Protein AF-A0A645ER84-F1 (afdb_monomer_lite)

Organism: NCBI:txid1076179

Structure (mmCIF, N/CA/C/O backbone):
data_AF-A0A645ER84-F1
#
_entry.id   AF-A0A645ER84-F1
#
loop_
_atom_site.group_PDB
_atom_site.id
_atom_site.type_symbol
_atom_site.label_atom_id
_atom_site.label_alt_id
_atom_site.label_comp_id
_atom_site.label_asym_id
_atom_site.label_entity_id
_atom_site.label_seq_id
_atom_site.pdbx_PDB_ins_code
_atom_site.Cartn_x
_atom_site.Cartn_y
_atom_site.Cartn_z
_atom_site.occupancy
_atom_site.B_iso_or_equiv
_atom_site.auth_seq_id
_atom_site.auth_comp_id
_atom_site.auth_asym_id
_atom_site.auth_atom_id
_atom_site.pdbx_PDB_model_num
ATOM 1 N N . MET A 1 1 ? -4.309 -0.697 22.988 1.00 55.09 1 MET A N 1
ATOM 2 C CA . MET A 1 1 ? -3.526 0.414 23.575 1.00 55.09 1 MET A CA 1
ATOM 3 C C . MET A 1 1 ? -3.934 1.795 23.049 1.00 55.09 1 MET A C 1
ATOM 5 O O . MET A 1 1 ? -4.130 2.677 23.863 1.00 55.09 1 MET A O 1
ATOM 9 N N . LEU A 1 2 ? -4.168 2.022 21.747 1.00 59.66 2 LEU A N 1
ATOM 10 C CA . LEU A 1 2 ? -4.723 3.321 21.295 1.00 59.66 2 LEU A CA 1
ATOM 11 C C . LEU A 1 2 ? -6.187 3.542 21.727 1.00 59.66 2 LEU A C 1
ATOM 13 O O . LEU A 1 2 ? -6.555 4.633 22.150 1.00 59.66 2 LEU A O 1
ATOM 17 N N . GLN A 1 3 ? -7.007 2.483 21.739 1.00 60.59 3 GLN A N 1
ATOM 18 C CA . GLN A 1 3 ? -8.369 2.557 22.292 1.00 60.59 3 GLN A CA 1
ATOM 19 C C . GLN A 1 3 ? -8.398 2.787 23.814 1.00 60.59 3 GLN A C 1
ATOM 21 O O . GLN A 1 3 ? -9.353 3.366 24.317 1.00 60.59 3 GLN A O 1
ATOM 26 N N . SER A 1 4 ? -7.348 2.402 24.553 1.00 58.78 4 SER A N 1
ATOM 27 C CA . SER A 1 4 ? -7.257 2.659 26.000 1.00 58.78 4 SER A CA 1
ATOM 28 C C . SER A 1 4 ? -6.838 4.095 26.335 1.00 58.78 4 SER A C 1
ATOM 30 O O . SER A 1 4 ? -6.947 4.494 27.485 1.00 58.78 4 SER A O 1
ATOM 32 N N . VAL A 1 5 ? -6.404 4.881 25.340 1.00 71.12 5 VAL A N 1
ATOM 33 C CA . VAL A 1 5 ? -6.158 6.334 25.457 1.00 71.12 5 VAL A CA 1
ATOM 34 C C . VAL A 1 5 ? -7.426 7.144 25.112 1.00 71.12 5 VAL A C 1
ATOM 36 O O . VAL A 1 5 ? -7.428 8.366 25.188 1.00 71.12 5 VAL A O 1
ATOM 39 N N . GLY A 1 6 ? -8.538 6.474 24.772 1.00 71.12 6 GLY A N 1
ATOM 40 C CA . GLY A 1 6 ? -9.838 7.108 24.520 1.00 71.12 6 GLY A CA 1
ATOM 41 C C . GLY A 1 6 ? -10.216 7.268 23.044 1.00 71.12 6 GLY A C 1
ATOM 42 O O . GLY A 1 6 ? -11.242 7.877 22.746 1.00 71.12 6 GLY A O 1
ATOM 43 N N . MET A 1 7 ? -9.442 6.715 22.102 1.00 78.38 7 MET A N 1
ATOM 44 C CA . MET A 1 7 ? -9.845 6.695 20.690 1.00 78.38 7 MET A CA 1
ATOM 45 C C . MET A 1 7 ? -10.998 5.718 20.452 1.00 78.38 7 MET A C 1
ATOM 47 O O . MET A 1 7 ? -10.951 4.555 20.860 1.00 78.38 7 MET A O 1
ATOM 51 N N . THR A 1 8 ? -12.006 6.158 19.699 1.00 79.94 8 THR A N 1
ATOM 52 C CA . THR A 1 8 ? -13.067 5.260 19.228 1.00 79.94 8 THR A CA 1
ATOM 53 C C . THR A 1 8 ? -12.525 4.317 18.150 1.00 79.94 8 THR A C 1
ATOM 55 O O . THR A 1 8 ? -11.659 4.681 17.354 1.00 79.94 8 THR A O 1
ATOM 58 N N . GLY A 1 9 ? -13.054 3.093 18.062 1.00 74.25 9 GLY A N 1
ATOM 59 C CA . GLY A 1 9 ? -12.608 2.161 17.021 1.00 74.25 9 GLY A CA 1
ATOM 60 C C . GLY A 1 9 ? -12.885 2.652 15.590 1.00 74.25 9 GLY A C 1
ATOM 61 O O . GLY A 1 9 ? -12.145 2.288 14.683 1.00 74.25 9 GLY A O 1
ATOM 62 N N . LYS A 1 10 ? -13.873 3.537 15.391 1.00 76.06 10 LYS A N 1
ATOM 63 C CA . LYS A 1 10 ? -14.115 4.198 14.097 1.00 76.06 10 LYS A CA 1
ATOM 64 C C . LYS A 1 10 ? -12.956 5.125 13.718 1.00 76.06 10 LYS A C 1
ATOM 66 O O . LYS A 1 10 ? -12.398 4.962 12.644 1.00 76.06 10 LYS A O 1
ATOM 71 N N . GLN A 1 11 ? -12.515 5.985 14.644 1.00 78.75 11 GLN A N 1
ATOM 72 C CA . GLN A 1 11 ? -11.352 6.861 14.433 1.00 78.75 11 GLN A CA 1
ATOM 73 C C . GLN A 1 11 ? -10.073 6.072 14.132 1.00 78.75 11 GLN A C 1
ATOM 75 O O . GLN A 1 11 ? -9.288 6.475 13.280 1.00 78.75 11 GLN A O 1
ATOM 80 N N . LEU A 1 12 ? -9.872 4.931 14.798 1.00 80.56 12 LEU A N 1
ATOM 81 C CA . LEU A 1 12 ? -8.735 4.053 14.511 1.00 80.56 12 LEU A CA 1
ATOM 82 C C . LEU A 1 12 ? -8.802 3.483 13.083 1.00 80.56 12 LEU A C 1
ATOM 84 O O . LEU A 1 12 ? -7.784 3.392 12.405 1.00 80.56 12 LEU A O 1
ATOM 88 N N . THR A 1 13 ? -10.000 3.115 12.627 1.00 82.19 13 THR A N 1
ATOM 89 C CA . THR A 1 13 ? -10.218 2.541 11.290 1.00 82.19 13 THR A CA 1
ATOM 90 C C . THR A 1 13 ? -9.974 3.574 10.197 1.00 82.19 13 THR A C 1
ATOM 92 O O . THR A 1 13 ? -9.273 3.277 9.235 1.00 82.19 13 THR A O 1
ATOM 95 N N . ASP A 1 14 ? -10.489 4.793 10.368 1.00 83.38 14 ASP A N 1
ATOM 96 C CA . ASP A 1 14 ? -10.304 5.882 9.402 1.00 83.38 14 ASP A CA 1
ATOM 97 C C . ASP A 1 14 ? -8.824 6.280 9.280 1.00 83.38 14 ASP A C 1
ATOM 99 O O . ASP A 1 14 ? -8.322 6.495 8.176 1.00 83.38 14 ASP A O 1
ATOM 103 N N . MET A 1 15 ? -8.091 6.294 10.400 1.00 88.75 15 MET A N 1
ATOM 104 C CA . MET A 1 15 ? -6.644 6.531 10.410 1.00 88.75 15 MET A CA 1
ATOM 105 C C . MET A 1 15 ? -5.879 5.444 9.640 1.00 88.75 15 MET A C 1
ATOM 107 O O . MET A 1 15 ? -5.044 5.764 8.796 1.00 88.75 15 MET A O 1
ATOM 111 N N . LEU A 1 16 ? -6.195 4.167 9.885 1.00 86.00 16 LEU A N 1
ATOM 112 C CA . LEU A 1 16 ? -5.570 3.025 9.204 1.00 86.00 16 LEU A CA 1
ATOM 113 C C . LEU A 1 16 ? -5.839 3.025 7.695 1.00 86.00 16 LEU A C 1
ATOM 115 O O . LEU A 1 16 ? -4.954 2.678 6.916 1.00 86.00 16 LEU A O 1
ATOM 119 N N . ILE A 1 17 ? -7.040 3.431 7.268 1.00 87.69 17 ILE A N 1
ATOM 120 C CA . ILE A 1 17 ? -7.352 3.606 5.843 1.00 87.69 17 ILE A CA 1
ATOM 121 C C . ILE A 1 17 ? -6.480 4.718 5.248 1.00 87.69 17 ILE A C 1
ATOM 123 O O . ILE A 1 17 ? -5.932 4.544 4.159 1.00 87.69 17 ILE A O 1
ATOM 127 N N . GLY A 1 18 ? -6.311 5.834 5.963 1.00 89.25 18 GLY A N 1
ATOM 128 C CA . GLY A 1 18 ? -5.428 6.928 5.551 1.00 89.25 18 GLY A CA 1
ATOM 129 C C . GLY A 1 18 ? -3.972 6.488 5.378 1.00 89.25 18 GLY A C 1
ATOM 130 O O . GLY A 1 18 ? -3.371 6.746 4.334 1.00 89.25 18 GLY A O 1
ATOM 131 N N . GLU A 1 19 ? -3.419 5.764 6.354 1.00 88.25 19 GLU A N 1
ATOM 132 C CA . GLU A 1 19 ? -2.072 5.186 6.250 1.00 88.25 19 GLU A CA 1
ATOM 133 C C . GLU A 1 19 ? -1.973 4.188 5.089 1.00 88.25 19 GLU A C 1
ATOM 135 O O . GLU A 1 19 ? -1.031 4.243 4.298 1.00 88.25 19 GLU A O 1
ATOM 140 N N . GLY A 1 20 ? -2.971 3.313 4.933 1.00 87.69 20 GLY A N 1
ATOM 141 C CA . GLY A 1 20 ? -3.043 2.348 3.838 1.00 87.69 20 GLY A CA 1
ATOM 142 C C . GLY A 1 20 ? -3.014 3.017 2.462 1.00 87.69 20 GLY A C 1
ATOM 143 O O . GLY A 1 20 ? -2.243 2.610 1.593 1.00 87.69 20 GLY A O 1
ATOM 144 N N . LEU A 1 21 ? -3.791 4.085 2.267 1.00 89.38 21 LEU A N 1
ATOM 145 C CA . LEU A 1 21 ? -3.781 4.866 1.027 1.00 89.38 21 LEU A CA 1
ATOM 146 C C . LEU A 1 21 ? -2.423 5.534 0.777 1.00 89.38 21 LEU A C 1
ATOM 148 O O . LEU A 1 21 ? -1.941 5.520 -0.358 1.00 89.38 21 LEU A O 1
ATOM 152 N N . ALA A 1 22 ? -1.779 6.066 1.818 1.00 90.94 22 ALA A N 1
ATOM 153 C CA . ALA A 1 22 ? -0.438 6.635 1.705 1.00 90.94 22 ALA A CA 1
ATOM 154 C C . ALA A 1 22 ? 0.596 5.579 1.264 1.00 90.94 22 ALA A C 1
ATOM 156 O O . ALA A 1 22 ? 1.408 5.846 0.375 1.00 90.94 22 ALA A O 1
ATOM 157 N N . TYR A 1 23 ? 0.526 4.353 1.795 1.00 89.06 23 TYR A N 1
ATOM 158 C CA . TYR A 1 23 ? 1.387 3.246 1.362 1.00 89.06 23 TYR A CA 1
ATOM 159 C C . TYR A 1 23 ? 1.145 2.829 -0.088 1.00 89.06 23 TYR A C 1
ATOM 161 O O . TYR A 1 23 ? 2.105 2.570 -0.820 1.00 89.06 23 TYR A O 1
ATOM 169 N N . VAL A 1 24 ? -0.115 2.781 -0.528 1.00 88.38 24 VAL A N 1
ATOM 170 C CA . VAL A 1 24 ? -0.450 2.485 -1.929 1.00 88.38 24 VAL A CA 1
ATOM 171 C C . VAL A 1 24 ? 0.129 3.556 -2.856 1.00 88.38 24 VAL A C 1
ATOM 173 O O . VAL A 1 24 ? 0.748 3.217 -3.865 1.00 88.38 24 VAL A O 1
ATOM 176 N N . ALA A 1 25 ? 0.005 4.838 -2.498 1.00 90.06 25 ALA A N 1
ATOM 177 C CA . ALA A 1 25 ? 0.577 5.937 -3.273 1.00 90.06 25 ALA A CA 1
ATOM 178 C C . ALA A 1 25 ? 2.111 5.846 -3.373 1.00 90.06 25 ALA A C 1
ATOM 180 O O . ALA A 1 25 ? 2.668 5.957 -4.467 1.00 90.06 25 ALA A O 1
ATOM 181 N N . LEU A 1 26 ? 2.798 5.578 -2.259 1.00 91.06 26 LEU A N 1
ATOM 182 C CA . LEU A 1 26 ? 4.253 5.397 -2.249 1.00 91.06 26 LEU A CA 1
ATOM 183 C C . LEU A 1 26 ? 4.691 4.190 -3.079 1.00 91.06 26 LEU A C 1
ATOM 185 O O . LEU A 1 26 ? 5.654 4.279 -3.839 1.00 91.06 26 LEU A O 1
ATOM 189 N N . THR A 1 27 ? 3.955 3.084 -2.978 1.00 88.62 27 THR A N 1
ATOM 190 C CA . THR A 1 27 ? 4.223 1.871 -3.753 1.00 88.62 27 THR A CA 1
ATOM 191 C C . THR A 1 27 ? 4.086 2.150 -5.244 1.00 88.62 27 THR A C 1
ATOM 193 O O . THR A 1 27 ? 4.939 1.728 -6.014 1.00 88.62 27 THR A O 1
ATOM 196 N N . LEU A 1 28 ? 3.086 2.929 -5.667 1.00 87.44 28 LEU A N 1
ATOM 197 C CA . LEU A 1 28 ? 2.934 3.316 -7.069 1.00 87.44 28 LEU A CA 1
ATOM 198 C C . LEU A 1 28 ? 4.114 4.128 -7.590 1.00 87.44 28 LEU A C 1
ATOM 200 O O . LEU A 1 28 ? 4.662 3.801 -8.642 1.00 87.44 28 LEU A O 1
ATOM 204 N N . ILE A 1 29 ? 4.533 5.150 -6.844 1.00 88.75 29 ILE A N 1
ATOM 205 C CA . ILE A 1 29 ? 5.689 5.978 -7.211 1.00 88.75 29 ILE A CA 1
ATOM 206 C C . ILE A 1 29 ? 6.942 5.103 -7.323 1.00 88.75 29 ILE A C 1
ATOM 208 O O . ILE A 1 29 ? 7.705 5.210 -8.289 1.00 88.75 29 ILE A O 1
ATOM 212 N N . PHE A 1 30 ? 7.130 4.193 -6.367 1.00 89.44 30 PHE A N 1
ATOM 213 C CA . PHE A 1 30 ? 8.268 3.288 -6.340 1.00 89.44 30 PHE A CA 1
ATOM 214 C C . PHE A 1 30 ? 8.239 2.290 -7.502 1.00 89.44 30 PHE A C 1
ATOM 216 O O . PHE A 1 30 ? 9.231 2.157 -8.213 1.00 89.44 30 PHE A O 1
ATOM 223 N N . THR A 1 31 ? 7.107 1.632 -7.758 1.00 86.69 31 THR A N 1
ATOM 224 C CA . THR A 1 31 ? 6.939 0.678 -8.862 1.00 86.69 31 THR A CA 1
ATOM 225 C C . THR A 1 31 ? 7.115 1.350 -10.217 1.00 86.69 31 THR A C 1
ATOM 227 O O . THR A 1 31 ? 7.757 0.772 -11.087 1.00 86.69 31 THR A O 1
ATOM 230 N N . VAL A 1 32 ? 6.617 2.572 -10.414 1.00 83.88 32 VAL A N 1
ATOM 231 C CA . VAL A 1 32 ? 6.840 3.305 -11.668 1.00 83.88 32 VAL A CA 1
ATOM 232 C C . VAL A 1 32 ? 8.320 3.646 -11.832 1.00 83.88 32 VAL A C 1
ATOM 234 O O . VAL A 1 32 ? 8.877 3.412 -12.900 1.00 83.88 32 VAL A O 1
ATOM 237 N N . THR A 1 33 ? 8.987 4.134 -10.787 1.00 86.19 33 THR A N 1
ATOM 238 C CA . THR A 1 33 ? 10.396 4.552 -10.875 1.00 86.19 33 THR A CA 1
ATOM 239 C C . THR A 1 33 ? 11.332 3.350 -11.019 1.00 86.19 33 THR A C 1
ATOM 241 O O . THR A 1 33 ? 12.059 3.218 -12.006 1.00 86.19 33 THR A O 1
ATOM 244 N N . VAL A 1 34 ? 11.286 2.432 -10.054 1.00 86.62 34 VAL A N 1
ATOM 245 C CA . VAL A 1 34 ? 12.155 1.253 -9.991 1.00 86.62 34 VAL A CA 1
ATOM 246 C C . VAL A 1 34 ? 11.764 0.233 -11.048 1.00 86.62 34 VAL A C 1
ATOM 248 O O . VAL A 1 34 ? 12.639 -0.313 -11.709 1.00 86.62 34 VAL A O 1
ATOM 251 N N . GLY A 1 35 ? 10.469 0.010 -11.280 1.00 82.88 35 GLY A N 1
ATOM 252 C CA . GLY A 1 35 ? 10.003 -0.902 -12.324 1.00 82.88 35 GLY A CA 1
ATOM 253 C C . GLY A 1 35 ? 10.424 -0.448 -13.720 1.00 82.88 35 GLY A C 1
ATOM 254 O O . GLY A 1 35 ? 10.851 -1.286 -14.512 1.00 82.88 35 GLY A O 1
ATOM 255 N N . SER A 1 36 ? 10.411 0.861 -14.007 1.00 79.56 36 SER A N 1
ATOM 256 C CA . SER A 1 36 ? 10.955 1.393 -15.267 1.00 79.56 36 SER A CA 1
ATOM 257 C C . SER A 1 36 ? 12.457 1.178 -15.380 1.00 79.56 36 SER A C 1
ATOM 259 O O . SER A 1 36 ? 12.932 0.733 -16.423 1.00 79.56 36 SER A O 1
ATOM 261 N N . PHE A 1 37 ? 13.204 1.455 -14.308 1.00 81.62 37 PHE A N 1
ATOM 262 C CA . PHE A 1 37 ? 14.654 1.278 -14.290 1.00 81.62 37 PHE A CA 1
ATOM 263 C C . PHE A 1 37 ? 15.056 -0.190 -14.489 1.00 81.62 37 PHE A C 1
ATOM 265 O O . PHE A 1 37 ? 15.903 -0.494 -15.328 1.00 81.62 37 PHE A O 1
ATOM 272 N N . VAL A 1 38 ? 14.407 -1.106 -13.767 1.00 82.19 38 VAL A N 1
ATOM 273 C CA . VAL A 1 38 ? 14.633 -2.554 -13.870 1.00 82.19 38 VAL A CA 1
ATOM 274 C C . VAL A 1 38 ? 14.256 -3.064 -15.254 1.00 82.19 38 VAL A C 1
ATOM 276 O O . VAL A 1 38 ? 15.025 -3.810 -15.853 1.00 82.19 38 VAL A O 1
ATOM 279 N N . SER A 1 39 ? 13.115 -2.632 -15.793 1.00 78.69 39 SER A N 1
ATOM 280 C CA . SER A 1 39 ? 12.681 -3.024 -17.137 1.00 78.69 39 SER A CA 1
ATOM 281 C C . SER A 1 39 ? 13.679 -2.549 -18.201 1.00 78.69 39 SER A C 1
ATOM 283 O O . SER A 1 39 ? 14.058 -3.328 -19.075 1.00 78.69 39 SER A O 1
ATOM 285 N N . TYR A 1 40 ? 14.192 -1.318 -18.087 1.00 75.62 40 TYR A N 1
ATOM 286 C CA . TYR A 1 40 ? 15.218 -0.793 -18.989 1.00 75.62 40 TYR A CA 1
ATOM 287 C C . TYR A 1 40 ? 16.537 -1.568 -18.869 1.00 75.62 40 TYR A C 1
ATOM 289 O O . TYR A 1 40 ? 17.135 -1.934 -19.881 1.00 75.62 40 TYR A O 1
ATOM 297 N N . ALA A 1 41 ? 16.979 -1.864 -17.643 1.00 78.50 41 ALA A N 1
ATOM 298 C CA . ALA A 1 41 ? 18.187 -2.644 -17.394 1.00 78.50 41 ALA A CA 1
ATOM 299 C C . ALA A 1 41 ? 18.075 -4.073 -17.953 1.00 78.50 41 ALA A C 1
ATOM 301 O O . ALA A 1 41 ? 18.993 -4.534 -18.631 1.00 78.50 41 ALA A O 1
ATOM 302 N N . LEU A 1 42 ? 16.941 -4.746 -17.732 1.00 75.62 42 LEU A N 1
ATOM 303 C CA . LEU A 1 42 ? 16.663 -6.080 -18.268 1.00 75.62 42 LEU A CA 1
ATOM 304 C C . LEU A 1 42 ? 16.673 -6.085 -19.792 1.00 75.62 42 LEU A C 1
ATOM 306 O O . LEU A 1 42 ? 17.319 -6.941 -20.392 1.00 75.62 42 LEU A O 1
ATOM 310 N N . VAL A 1 43 ? 16.016 -5.116 -20.431 1.00 72.69 43 VAL A N 1
ATOM 311 C CA . VAL A 1 43 ? 16.014 -5.050 -21.895 1.00 72.69 43 VAL A CA 1
ATOM 312 C C . VAL A 1 43 ? 17.398 -4.722 -22.432 1.00 72.69 43 VAL A C 1
ATOM 314 O O . VAL A 1 43 ? 17.822 -5.347 -23.392 1.00 72.69 43 VAL A O 1
ATOM 317 N 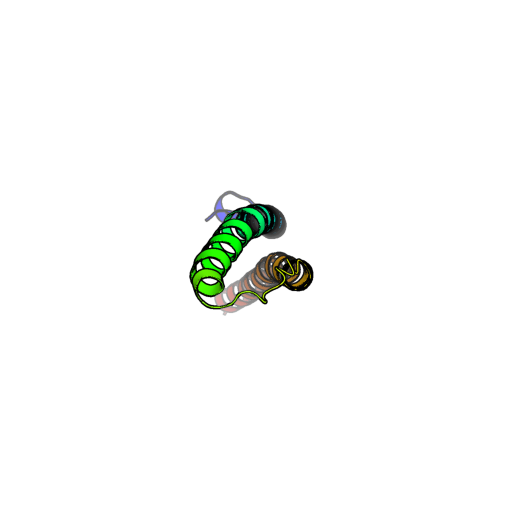N . LYS A 1 44 ? 18.169 -3.841 -21.792 1.00 70.00 44 LYS A N 1
ATOM 318 C CA . LYS A 1 44 ? 19.556 -3.589 -22.203 1.00 70.00 44 LYS A CA 1
ATOM 319 C C . LYS A 1 44 ? 20.435 -4.847 -22.106 1.00 70.00 44 LYS A C 1
ATOM 321 O O . LYS A 1 44 ? 21.276 -5.060 -22.977 1.00 70.00 44 LYS A O 1
ATOM 326 N N . LEU A 1 45 ? 20.232 -5.683 -21.085 1.00 68.00 45 LEU A N 1
ATOM 327 C CA . LEU A 1 45 ? 20.945 -6.955 -20.915 1.00 68.00 45 LEU A CA 1
ATOM 328 C C . LEU A 1 45 ? 20.527 -8.009 -21.954 1.00 68.00 45 LEU A C 1
ATOM 330 O O . LEU A 1 45 ? 21.384 -8.723 -22.470 1.00 68.00 45 LEU A O 1
ATOM 334 N N . LEU A 1 46 ? 19.235 -8.089 -22.288 1.00 65.25 46 LEU A N 1
ATOM 335 C CA . LEU A 1 46 ? 18.690 -9.057 -23.249 1.00 65.25 46 LEU A CA 1
ATOM 336 C C . LEU A 1 46 ? 18.927 -8.646 -24.716 1.00 65.25 46 LEU A C 1
ATOM 338 O O . LEU A 1 46 ? 19.275 -9.481 -25.548 1.00 65.25 46 LEU A O 1
ATOM 342 N N . THR A 1 47 ? 18.796 -7.359 -25.046 1.00 60.03 47 THR A N 1
ATOM 343 C CA . THR A 1 47 ? 18.936 -6.818 -26.413 1.00 60.03 47 THR A CA 1
ATOM 344 C C . THR A 1 47 ? 20.376 -6.844 -26.922 1.00 60.03 47 THR A C 1
ATOM 346 O O . THR A 1 47 ? 20.588 -6.810 -28.131 1.00 60.03 47 THR A O 1
ATOM 349 N N . ASN A 1 48 ? 21.375 -7.028 -26.050 1.00 54.97 48 ASN A N 1
ATOM 350 C CA . ASN A 1 48 ? 22.744 -7.317 -26.492 1.00 54.97 48 ASN A CA 1
ATOM 351 C C . ASN A 1 48 ? 22.849 -8.631 -27.308 1.00 54.97 48 ASN A C 1
ATOM 353 O O . ASN A 1 48 ? 23.894 -8.902 -27.888 1.00 54.97 48 ASN A O 1
ATOM 357 N N . GLN A 1 49 ? 21.781 -9.442 -27.356 1.00 52.41 49 GLN A N 1
ATOM 358 C CA . GLN A 1 49 ? 21.699 -10.680 -28.135 1.00 52.41 49 GLN A CA 1
ATOM 359 C C . GLN A 1 49 ? 20.716 -10.628 -29.322 1.00 52.41 49 GLN A C 1
ATOM 361 O O . GLN A 1 49 ? 20.815 -11.480 -30.200 1.00 52.41 49 GLN A O 1
ATOM 366 N N . ILE A 1 50 ? 19.760 -9.684 -29.396 1.00 51.66 50 ILE A N 1
ATOM 367 C CA . ILE A 1 50 ? 18.686 -9.743 -30.414 1.00 51.66 50 ILE A CA 1
ATOM 368 C C . ILE A 1 50 ? 18.241 -8.340 -30.873 1.00 51.66 50 ILE A C 1
ATOM 370 O O . ILE A 1 50 ? 17.605 -7.592 -30.133 1.00 51.66 50 ILE A O 1
ATOM 374 N N . TRP A 1 51 ? 18.516 -8.010 -32.139 1.00 50.44 51 TRP A N 1
ATOM 375 C CA . TRP A 1 51 ? 18.224 -6.738 -32.831 1.00 50.44 51 TRP A CA 1
ATOM 376 C C . TRP A 1 51 ? 16.741 -6.582 -33.248 1.00 50.44 51 TRP A C 1
ATOM 378 O O . TRP A 1 51 ? 16.444 -6.080 -34.326 1.00 50.44 51 TRP A O 1
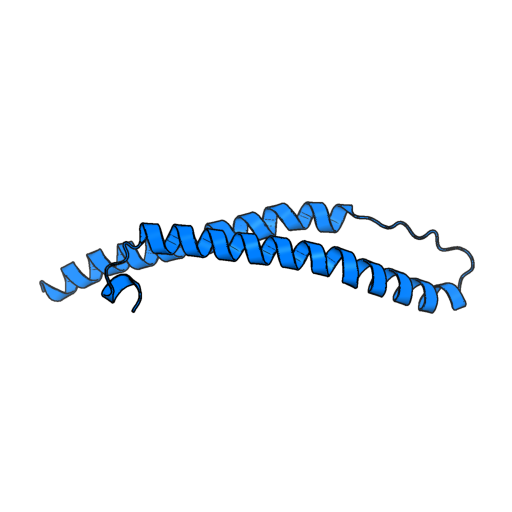ATOM 388 N N . PHE A 1 52 ? 15.791 -7.084 -32.450 1.00 47.75 52 PHE A N 1
ATOM 389 C CA . PHE A 1 52 ? 14.372 -7.156 -32.851 1.00 47.75 52 PHE A CA 1
ATOM 390 C C . PHE A 1 52 ? 13.360 -6.902 -31.720 1.00 47.75 52 PHE A C 1
ATOM 392 O O . PHE A 1 52 ? 12.178 -7.206 -31.866 1.00 47.75 52 PHE A O 1
ATOM 399 N N . PHE A 1 53 ? 13.792 -6.357 -30.579 1.00 47.06 53 PHE A N 1
ATOM 400 C CA . PHE A 1 53 ? 12.906 -6.126 -29.435 1.00 47.06 53 PHE A CA 1
ATOM 401 C C . PHE A 1 53 ? 12.436 -4.666 -29.347 1.00 47.06 53 PHE A C 1
ATOM 403 O O . PHE A 1 53 ? 13.175 -3.781 -28.920 1.00 47.06 53 PHE A O 1
ATOM 410 N N . SER A 1 54 ? 11.173 -4.426 -29.712 1.00 49.53 54 SER A N 1
ATOM 411 C CA . SER A 1 54 ? 10.459 -3.180 -29.408 1.00 49.53 54 SER A CA 1
ATOM 412 C C . SER A 1 54 ? 10.083 -3.145 -27.927 1.00 49.53 54 SER A C 1
ATOM 414 O O . SER A 1 54 ? 9.310 -3.975 -27.449 1.00 49.53 54 SER A O 1
ATOM 416 N N . TYR A 1 55 ? 10.615 -2.169 -27.193 1.00 50.66 55 TYR A N 1
ATOM 417 C CA . TYR A 1 55 ? 10.292 -1.927 -25.789 1.00 50.66 55 TYR A CA 1
ATOM 418 C C . TYR A 1 55 ? 8.857 -1.398 -25.651 1.00 50.66 55 TYR A C 1
ATOM 420 O O . TYR A 1 55 ? 8.617 -0.192 -25.666 1.00 50.66 55 TYR A O 1
ATOM 428 N N . HIS A 1 56 ? 7.880 -2.294 -25.516 1.00 52.62 56 HIS A N 1
ATOM 429 C CA . HIS A 1 56 ? 6.522 -1.903 -25.150 1.00 52.62 56 HIS A CA 1
ATOM 430 C C . HIS A 1 56 ? 6.432 -1.724 -23.637 1.00 52.62 56 HIS A C 1
ATOM 432 O O . HIS A 1 56 ? 6.114 -2.652 -22.890 1.00 52.62 56 HIS A O 1
ATOM 438 N N . PHE A 1 57 ? 6.713 -0.501 -23.186 1.00 54.81 57 PHE A N 1
ATOM 439 C CA . PHE A 1 57 ? 6.456 -0.072 -21.818 1.00 54.81 57 PHE A CA 1
ATOM 440 C C . PHE A 1 57 ? 4.950 -0.140 -21.541 1.00 54.81 57 PHE A C 1
ATOM 442 O O . PHE A 1 57 ? 4.188 0.779 -21.841 1.00 54.81 57 PHE A O 1
ATOM 449 N N . THR A 1 58 ? 4.500 -1.284 -21.039 1.00 60.78 58 THR A N 1
ATOM 450 C CA . THR A 1 58 ? 3.079 -1.550 -20.863 1.00 60.78 58 THR A CA 1
ATOM 451 C C . THR A 1 58 ? 2.714 -1.176 -19.435 1.00 60.78 58 THR A C 1
ATOM 453 O O . THR A 1 58 ? 2.977 -1.928 -18.505 1.00 60.78 58 THR A O 1
ATOM 456 N N . LEU A 1 59 ? 2.125 0.008 -19.256 1.00 64.38 59 LEU A N 1
ATOM 457 C CA . LEU A 1 59 ? 1.623 0.499 -17.964 1.00 64.38 59 LEU A CA 1
ATOM 458 C C . LEU A 1 59 ? 0.317 -0.189 -17.519 1.00 64.38 59 LEU A C 1
ATOM 460 O O . LEU A 1 59 ? -0.086 -0.049 -16.366 1.00 64.38 59 LEU A O 1
ATOM 464 N N . LEU A 1 60 ? -0.333 -0.959 -18.403 1.00 72.56 60 LEU A N 1
ATOM 465 C CA . LEU A 1 60 ? -1.587 -1.677 -18.118 1.00 72.56 60 LEU A CA 1
ATOM 466 C C . LEU A 1 60 ? -1.551 -2.566 -16.860 1.00 72.56 60 LEU A C 1
ATOM 468 O O . LEU A 1 60 ? -2.500 -2.484 -16.083 1.00 72.56 60 LEU A O 1
ATOM 472 N N . PRO A 1 61 ? -0.507 -3.380 -16.596 1.00 74.44 61 PRO A N 1
ATOM 473 C CA . PRO A 1 61 ? -0.468 -4.241 -15.415 1.00 74.44 61 PRO A CA 1
ATOM 474 C C . PRO A 1 61 ? -0.471 -3.427 -14.120 1.00 74.44 61 PRO A C 1
ATOM 476 O O . PRO A 1 61 ? -1.131 -3.798 -13.156 1.00 74.44 61 PRO A O 1
ATOM 479 N N . ILE A 1 62 ? 0.222 -2.283 -14.112 1.00 75.19 62 ILE A N 1
ATOM 480 C CA . ILE A 1 62 ? 0.277 -1.388 -12.951 1.00 75.19 62 ILE A CA 1
ATOM 481 C C . ILE A 1 62 ? -1.113 -0.802 -12.697 1.00 75.19 62 ILE A C 1
ATOM 483 O O . ILE A 1 62 ? -1.601 -0.861 -11.572 1.00 75.19 62 ILE A O 1
ATOM 487 N N . VAL A 1 63 ? -1.779 -0.314 -13.750 1.00 77.25 63 VAL A N 1
ATOM 488 C CA . VAL A 1 63 ? -3.134 0.254 -13.665 1.00 77.25 63 VAL A CA 1
ATOM 489 C C . VAL A 1 63 ? -4.151 -0.773 -13.165 1.00 77.25 63 VAL A C 1
ATOM 491 O O . VAL A 1 63 ? -5.013 -0.418 -12.368 1.00 77.25 63 VAL A O 1
ATOM 494 N N . ILE A 1 64 ? -4.036 -2.041 -13.574 1.00 83.88 64 ILE A N 1
ATOM 495 C CA . ILE A 1 64 ? -4.916 -3.119 -13.102 1.00 83.88 64 ILE A CA 1
ATOM 496 C C . ILE A 1 64 ? -4.653 -3.448 -11.630 1.00 83.88 64 ILE A C 1
ATOM 498 O O . ILE A 1 64 ? -5.607 -3.685 -10.902 1.00 8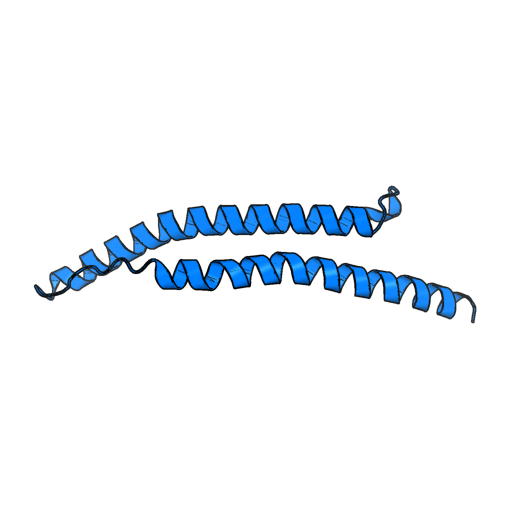3.88 64 ILE A O 1
ATOM 502 N N . CYS A 1 65 ? -3.403 -3.434 -11.161 1.00 83.38 65 CYS A N 1
ATOM 503 C CA . CYS A 1 65 ? -3.072 -3.748 -9.766 1.00 83.38 65 CYS A CA 1
ATOM 504 C C . CYS A 1 65 ? -3.484 -2.650 -8.771 1.00 83.38 65 CYS A C 1
ATOM 506 O O . CYS A 1 65 ? -3.808 -2.959 -7.623 1.00 83.38 65 CYS A O 1
ATOM 508 N N . VAL A 1 66 ? -3.505 -1.380 -9.191 1.00 85.19 66 VAL A N 1
ATOM 509 C CA . VAL A 1 66 ? -3.895 -0.234 -8.344 1.00 85.19 66 VAL A CA 1
ATOM 510 C C . VAL A 1 66 ? -5.243 -0.429 -7.637 1.00 85.19 66 VAL A C 1
ATOM 512 O O . VAL A 1 66 ? -5.270 -0.328 -6.409 1.00 85.19 66 VAL A O 1
ATOM 515 N N . PRO A 1 67 ? -6.362 -0.716 -8.336 1.00 86.81 67 PRO A N 1
ATOM 516 C CA . PRO A 1 67 ? -7.653 -0.883 -7.681 1.00 86.81 67 PRO A CA 1
ATOM 517 C C . PRO A 1 67 ? -7.646 -2.039 -6.680 1.00 86.81 67 PRO A C 1
ATOM 519 O O . PRO A 1 67 ? -8.243 -1.895 -5.620 1.00 86.81 67 PRO A O 1
ATOM 522 N N . PHE A 1 68 ? -6.933 -3.141 -6.944 1.00 88.62 68 PHE A N 1
ATOM 523 C CA . PHE A 1 68 ? -6.817 -4.240 -5.978 1.00 88.62 68 PHE A CA 1
ATOM 524 C C . PHE A 1 68 ? -6.075 -3.816 -4.709 1.00 88.62 68 PHE A C 1
ATOM 526 O O . PHE A 1 68 ? -6.527 -4.129 -3.609 1.00 88.62 68 PHE A O 1
ATOM 533 N N . LEU A 1 69 ? -4.974 -3.072 -4.839 1.00 87.06 69 LEU A N 1
ATOM 534 C CA . LEU A 1 69 ? -4.214 -2.572 -3.691 1.00 87.06 69 LEU A CA 1
ATOM 535 C C . LEU A 1 69 ? -5.041 -1.610 -2.831 1.00 87.06 69 LEU A C 1
ATOM 537 O O . LEU A 1 69 ? -5.056 -1.744 -1.610 1.00 87.06 69 LEU A O 1
ATOM 541 N N . ILE A 1 70 ? -5.777 -0.691 -3.460 1.00 87.00 70 ILE A N 1
ATOM 542 C CA . ILE A 1 70 ? -6.697 0.219 -2.760 1.00 87.00 70 ILE A CA 1
ATOM 543 C C . ILE A 1 70 ? -7.787 -0.578 -2.036 1.00 87.00 70 ILE A C 1
ATOM 545 O O . ILE A 1 70 ? -8.090 -0.320 -0.872 1.00 87.00 70 ILE A O 1
ATOM 549 N N . LEU A 1 71 ? -8.361 -1.575 -2.709 1.00 90.25 71 LEU A N 1
ATOM 550 C CA . LEU A 1 71 ? -9.439 -2.393 -2.167 1.00 90.25 71 LEU A CA 1
ATOM 551 C C . LEU A 1 71 ? -8.966 -3.191 -0.943 1.00 90.25 71 LEU A C 1
ATOM 553 O O . LEU A 1 71 ? -9.672 -3.238 0.061 1.00 90.25 71 LEU A O 1
ATOM 557 N N . ILE A 1 72 ? -7.744 -3.729 -0.973 1.00 87.88 72 ILE A N 1
ATOM 558 C CA . ILE A 1 72 ? -7.106 -4.389 0.174 1.00 87.88 72 ILE A CA 1
ATOM 559 C C . ILE A 1 72 ? -6.841 -3.392 1.312 1.00 87.88 72 ILE A C 1
ATOM 561 O O . ILE A 1 72 ? -7.193 -3.674 2.460 1.00 87.88 72 ILE A O 1
ATOM 565 N N . ALA A 1 73 ? -6.274 -2.221 1.004 1.00 86.38 73 ALA A N 1
ATOM 566 C CA . ALA A 1 73 ? -5.972 -1.181 1.989 1.00 86.38 73 ALA A CA 1
ATOM 567 C C . ALA A 1 73 ? -7.223 -0.694 2.743 1.00 86.38 73 ALA A C 1
ATOM 569 O O . ALA A 1 73 ? -7.127 -0.326 3.910 1.00 86.38 73 ALA A O 1
ATOM 570 N N . ILE A 1 74 ? -8.397 -0.735 2.105 1.00 84.06 74 ILE A N 1
ATOM 571 C CA . ILE A 1 74 ? -9.681 -0.362 2.713 1.00 84.06 74 ILE A CA 1
ATOM 572 C C . ILE A 1 74 ? -10.360 -1.556 3.402 1.00 84.06 74 ILE A C 1
ATOM 574 O O . ILE A 1 74 ? -10.908 -1.411 4.497 1.00 84.06 74 ILE A O 1
ATOM 578 N N . LEU A 1 75 ? -10.335 -2.750 2.799 1.00 85.56 75 LEU A N 1
ATOM 579 C CA . LEU A 1 75 ? -10.994 -3.931 3.366 1.00 85.56 75 LEU A CA 1
ATOM 580 C C . LEU A 1 75 ? -10.354 -4.385 4.676 1.00 85.56 75 LEU A C 1
ATOM 582 O O . LEU A 1 75 ? -11.085 -4.725 5.607 1.00 85.56 75 LEU A O 1
ATOM 586 N N . ILE A 1 76 ? -9.019 -4.398 4.765 1.00 86.38 76 ILE A N 1
ATOM 587 C CA . ILE A 1 76 ? -8.313 -4.904 5.951 1.00 86.38 76 ILE A CA 1
ATOM 588 C C . ILE A 1 76 ? -8.738 -4.141 7.225 1.00 86.38 76 ILE A C 1
ATOM 590 O O . ILE A 1 76 ? -9.186 -4.798 8.172 1.00 86.38 76 ILE A O 1
ATOM 594 N N . PRO A 1 77 ? -8.691 -2.791 7.282 1.00 83.44 77 PRO A N 1
ATOM 595 C CA . PRO A 1 77 ? -9.136 -2.036 8.453 1.00 83.44 77 PRO A CA 1
ATOM 596 C C . PRO A 1 77 ? -10.617 -2.247 8.778 1.00 83.44 77 PRO A C 1
ATOM 598 O O . PRO A 1 77 ? -10.961 -2.423 9.945 1.00 83.44 77 PRO A O 1
ATOM 601 N N . ILE A 1 78 ? -11.497 -2.286 7.769 1.00 80.88 78 ILE A N 1
ATOM 602 C CA . ILE A 1 78 ? -12.945 -2.469 7.973 1.00 80.88 78 ILE A CA 1
ATOM 603 C C . ILE A 1 78 ? -13.248 -3.839 8.586 1.00 80.88 78 ILE A C 1
ATOM 605 O O . ILE A 1 78 ? -14.044 -3.945 9.524 1.00 80.88 78 ILE A O 1
ATOM 609 N N . VAL A 1 79 ? -12.629 -4.900 8.063 1.00 82.50 79 VAL A N 1
ATOM 610 C CA . VAL A 1 79 ? -12.795 -6.261 8.587 1.00 82.50 79 VAL A CA 1
ATOM 611 C C . VAL A 1 79 ? -12.234 -6.346 10.003 1.00 82.50 79 VAL A C 1
ATOM 613 O O . VAL A 1 79 ? -12.909 -6.868 10.891 1.00 82.50 79 VAL A O 1
ATOM 616 N N . SER A 1 80 ? -11.058 -5.761 10.237 1.00 79.81 80 SER A N 1
ATOM 617 C CA . SER A 1 80 ? -10.434 -5.705 11.560 1.00 79.81 80 SER A CA 1
ATOM 618 C C . SER A 1 80 ? -11.323 -4.974 12.576 1.00 79.81 80 SER A C 1
ATOM 620 O O . SER A 1 80 ? -11.593 -5.493 13.658 1.00 79.81 80 SER A O 1
ATOM 622 N N . TYR A 1 81 ? -11.915 -3.836 12.202 1.00 78.25 81 TYR A N 1
ATOM 623 C CA . TYR A 1 81 ? -12.856 -3.096 13.048 1.00 78.25 81 TYR A CA 1
ATOM 624 C C . TYR A 1 81 ? -14.115 -3.896 13.395 1.00 78.25 81 TYR A C 1
ATOM 626 O O . TYR A 1 81 ? -14.569 -3.881 14.544 1.00 78.25 81 TYR A O 1
ATOM 634 N N . ARG A 1 82 ? -14.683 -4.616 12.418 1.00 74.31 82 ARG A N 1
ATOM 635 C CA . ARG A 1 82 ? -15.848 -5.485 12.642 1.00 74.31 82 ARG A CA 1
ATOM 636 C C . ARG A 1 82 ? -15.516 -6.665 13.553 1.00 74.31 82 ARG A C 1
ATOM 638 O O . ARG A 1 82 ? -16.348 -7.017 14.384 1.00 74.31 82 ARG A O 1
ATOM 645 N N . LEU A 1 83 ? -14.329 -7.256 13.420 1.00 69.12 83 LEU A N 1
ATOM 646 C CA . LEU A 1 83 ? -13.865 -8.347 14.281 1.00 69.12 83 LEU A CA 1
ATOM 647 C C . LEU A 1 83 ? -13.648 -7.868 15.719 1.00 69.12 83 LEU A C 1
ATOM 649 O O . LEU A 1 83 ? -14.181 -8.478 16.642 1.00 69.12 83 LEU A O 1
ATOM 653 N N . VAL A 1 84 ? -12.967 -6.736 15.905 1.00 69.44 84 VAL A N 1
ATOM 654 C CA . VAL A 1 84 ? -12.725 -6.140 17.229 1.00 69.44 84 VAL 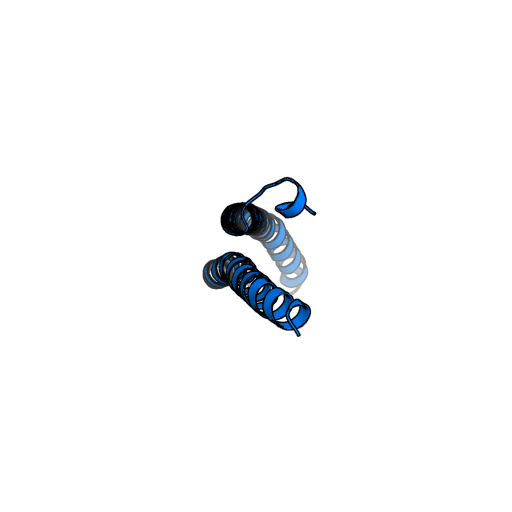A CA 1
ATOM 655 C C . VAL A 1 84 ? -14.034 -5.689 17.890 1.00 69.44 84 VAL A C 1
ATOM 657 O O . VAL A 1 84 ? -14.232 -5.912 19.081 1.00 69.44 84 VAL A O 1
ATOM 660 N N . SER A 1 85 ? -14.975 -5.122 17.125 1.00 65.19 85 SER A N 1
ATOM 661 C CA . SER A 1 85 ? -16.299 -4.747 17.651 1.00 65.19 85 SER A CA 1
ATOM 662 C C . SER A 1 85 ? -17.188 -5.955 17.966 1.00 65.19 85 SER A C 1
ATOM 664 O O . SER A 1 85 ? -18.017 -5.877 18.865 1.00 65.19 85 SER A O 1
ATOM 666 N N . LYS A 1 86 ? -17.042 -7.082 17.251 1.00 59.31 86 LYS A N 1
ATOM 667 C CA . LYS A 1 86 ? -17.718 -8.340 17.610 1.00 59.31 86 LYS A CA 1
ATOM 668 C C . LYS A 1 86 ? -17.099 -8.981 18.851 1.00 59.31 86 LYS A C 1
ATOM 670 O O . LYS A 1 86 ? -17.845 -9.468 19.694 1.00 59.31 86 LYS A O 1
ATOM 675 N N . GLN A 1 87 ? -15.773 -8.947 18.986 1.00 55.25 87 GLN A N 1
ATOM 676 C CA . GLN A 1 87 ? -15.097 -9.419 20.194 1.00 55.25 87 GLN A CA 1
ATOM 677 C C . GLN A 1 87 ? -15.503 -8.608 21.424 1.00 55.25 87 GLN A C 1
ATOM 679 O O . GLN A 1 87 ? -15.792 -9.210 22.445 1.00 55.25 87 GLN A O 1
ATOM 684 N N . SER A 1 88 ? -15.639 -7.280 21.340 1.00 56.78 88 SER A N 1
ATOM 685 C CA . SER A 1 88 ? -16.018 -6.485 22.519 1.00 56.78 88 SER A CA 1
ATOM 686 C C . SER A 1 88 ? -17.427 -6.780 23.049 1.00 56.78 88 SER A C 1
ATOM 688 O O . SER A 1 88 ? -17.661 -6.637 24.243 1.00 56.78 88 SER A O 1
ATOM 690 N N . VAL A 1 89 ? -18.373 -7.218 22.210 1.00 56.84 89 VAL A N 1
ATOM 691 C CA . VAL A 1 89 ? -19.709 -7.638 22.675 1.00 56.84 89 VAL A CA 1
ATOM 692 C C . VAL A 1 89 ? -19.670 -9.051 23.264 1.00 56.84 89 VAL A C 1
ATOM 694 O O . VAL A 1 89 ? -20.302 -9.299 24.286 1.00 56.84 89 VAL A O 1
ATOM 697 N N . VAL A 1 90 ? -18.913 -9.964 22.650 1.00 57.69 90 VAL A N 1
ATOM 698 C CA . VAL A 1 90 ? -18.789 -11.357 23.111 1.00 57.69 90 VAL A CA 1
ATOM 699 C C . VAL A 1 90 ? -17.986 -11.454 24.410 1.00 57.69 90 VAL A C 1
ATOM 701 O O . VAL A 1 90 ? -18.395 -12.182 25.305 1.00 57.69 90 VAL A O 1
ATOM 704 N N . GLU A 1 91 ? -16.905 -10.688 24.569 1.00 55.31 91 GLU A N 1
ATOM 705 C CA . GLU A 1 91 ? -16.121 -10.658 25.813 1.00 55.31 91 GLU A CA 1
ATOM 706 C C . GLU A 1 91 ? -16.945 -10.067 26.968 1.00 55.31 91 GLU A C 1
ATOM 708 O O . GLU A 1 91 ? -16.934 -10.605 28.068 1.00 55.31 91 GLU A O 1
ATOM 713 N N . ARG A 1 92 ? -17.764 -9.036 26.704 1.00 52.72 92 ARG A N 1
ATOM 714 C CA . ARG A 1 92 ? -18.679 -8.468 27.712 1.00 52.72 92 ARG A CA 1
ATOM 715 C C . A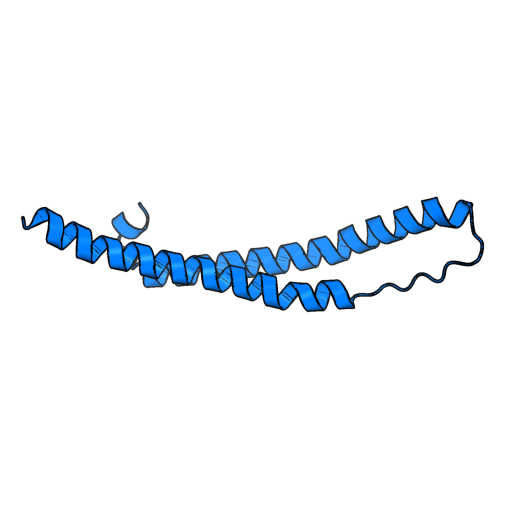RG A 1 92 ? -19.825 -9.399 28.107 1.00 52.72 92 ARG A C 1
ATOM 717 O O . ARG A 1 92 ? -20.333 -9.275 29.214 1.00 52.72 92 ARG A O 1
ATOM 724 N N . LEU A 1 93 ? -20.258 -10.286 27.211 1.00 55.09 93 LEU A N 1
ATOM 725 C CA . LEU A 1 93 ? -21.244 -11.328 27.519 1.00 55.09 93 LEU A CA 1
ATOM 726 C C . LEU A 1 93 ? -20.611 -12.516 28.251 1.00 55.09 93 LEU A C 1
ATOM 728 O O . LEU A 1 93 ? -21.275 -13.116 29.083 1.00 55.09 93 LEU A O 1
ATOM 732 N N . ARG A 1 94 ? -19.338 -12.826 27.976 1.00 48.47 94 ARG A N 1
ATOM 733 C CA . ARG A 1 94 ? -18.600 -13.924 28.616 1.00 48.47 94 ARG A CA 1
ATOM 734 C C . ARG A 1 94 ? -18.078 -13.582 30.015 1.00 48.47 94 ARG A C 1
ATOM 736 O O . ARG A 1 94 ? -17.874 -14.486 30.801 1.00 48.47 94 ARG A O 1
ATOM 743 N N . GLU A 1 95 ? -17.870 -12.304 30.330 1.00 50.47 95 GLU A N 1
ATOM 744 C CA . GLU A 1 95 ? -17.583 -11.841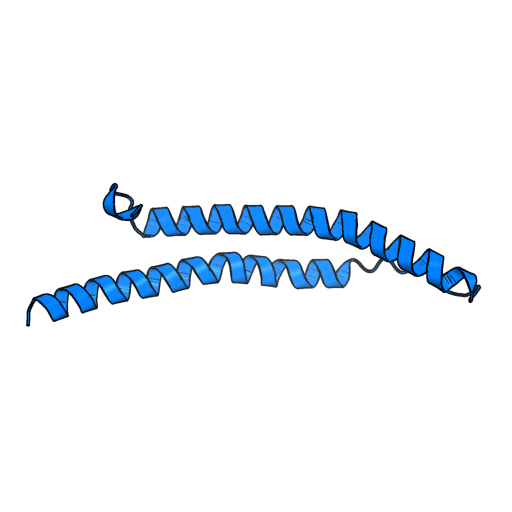 31.703 1.00 50.47 95 GLU A CA 1
ATOM 745 C C . GLU A 1 95 ? -18.840 -11.735 32.586 1.00 50.47 95 GLU A C 1
ATOM 747 O O . GLU A 1 95 ? -18.726 -11.576 33.799 1.00 50.47 95 GLU A O 1
ATOM 752 N N . ALA A 1 96 ? -20.037 -11.773 31.990 1.00 53.97 96 ALA A N 1
ATOM 753 C CA . ALA A 1 96 ? -21.311 -11.729 32.710 1.00 53.97 96 ALA A CA 1
ATOM 754 C C . ALA A 1 96 ? -21.866 -13.127 33.060 1.00 53.97 96 ALA A C 1
ATOM 756 O O . ALA A 1 96 ? -22.928 -13.208 33.680 1.00 53.97 96 ALA A O 1
ATOM 757 N N . GLU A 1 97 ? -21.164 -14.194 32.664 1.00 40.75 97 GLU A N 1
ATOM 758 C CA . GLU A 1 97 ? -21.387 -15.591 33.067 1.00 40.75 97 GLU A CA 1
ATOM 759 C C . GLU A 1 97 ? -20.268 -16.033 34.019 1.00 40.75 97 GLU A C 1
ATOM 761 O O . GLU A 1 97 ? -20.603 -16.575 35.097 1.00 40.75 97 GLU A O 1
#

Radius of gyration: 22.25 Å; chains: 1; bounding box: 44×23×66 Å

pLDDT: mean 73.5, std 14.07, range [40.75, 91.06]

Secondary structure (DSSP, 8-state):
--GGGT--HHHHHHHHHHHHHHHHHHHHHHHHHHHHHHHHHHHHHHHTS-TT-------HHHHHHHHHHHHHHHHHHHHHHHHHHHHHHHHHHHS--

Sequence (97 aa):
MLQSVGMTGKQLTDMLIGEGLAYVALTLIFTVTVGSFVSYALVKLLTNQIWFFSYHFTLLPIVICVPFLILIAILIPIVSYRLVSKQSVVERLREAE

Foldseek 3Di:
DVVVVPDDLVNVLVVQLVVLVVVLVVVLVCCVVVVVVVLVVVCVVVCVPPPDDDPPPDCVVVVVVSVVSNVCSNVVSVVVSVVVVVCVVVVVVVVVD

InterPro domains:
  IPR003838 ABC3 transporter permease, C-terminal [PF02687] (1-88)